Protein AF-A0A7C6AMP0-F1 (afdb_monomer_lite)

Sequence (85 aa):
MLFSYNESNALYLQFFIINAASIIDIFLVHAILRTVPCAVHVVFIGDVYQLPVVETGNFLRDVINSHSHCMVSRLRRYLDKHTIV

Structure (mmCIF, N/CA/C/O backbone):
data_AF-A0A7C6AMP0-F1
#
_entry.id   AF-A0A7C6AMP0-F1
#
loop_
_atom_site.group_PDB
_atom_site.id
_atom_site.type_symbol
_atom_site.label_atom_id
_atom_site.label_alt_id
_atom_site.label_comp_id
_atom_site.label_asym_id
_atom_site.label_entity_id
_atom_site.label_seq_id
_atom_site.pdbx_PDB_ins_code
_atom_site.Cartn_x
_atom_site.Cartn_y
_atom_site.Cartn_z
_atom_site.occupancy
_atom_site.B_iso_or_equiv
_atom_site.auth_seq_id
_atom_site.auth_comp_id
_atom_site.auth_asym_id
_atom_site.auth_atom_id
_atom_site.pdbx_PDB_model_num
ATOM 1 N N . MET A 1 1 ? 10.352 1.871 17.117 1.00 57.75 1 MET A N 1
ATOM 2 C CA . MET A 1 1 ? 9.508 3.012 16.699 1.00 57.75 1 MET A CA 1
ATOM 3 C C . MET A 1 1 ? 8.177 2.908 17.421 1.00 57.75 1 MET A C 1
ATOM 5 O O . MET A 1 1 ? 7.578 1.843 17.361 1.00 57.75 1 MET A O 1
ATOM 9 N N . LEU A 1 2 ? 7.738 3.958 18.119 1.00 81.75 2 LEU A N 1
ATOM 10 C CA . LEU A 1 2 ? 6.358 4.047 18.607 1.00 81.75 2 LEU A CA 1
ATOM 11 C C . LEU A 1 2 ? 5.545 4.865 17.598 1.00 81.75 2 LEU A C 1
ATOM 13 O O . LEU A 1 2 ? 5.907 6.003 17.309 1.00 81.75 2 LEU A O 1
ATOM 17 N N . PHE A 1 3 ? 4.463 4.287 17.081 1.00 90.00 3 PHE A N 1
ATOM 18 C CA . PHE A 1 3 ? 3.483 4.986 16.251 1.00 90.00 3 PHE A CA 1
ATOM 19 C C . PHE A 1 3 ? 2.295 5.417 17.115 1.00 90.00 3 PHE A C 1
ATOM 21 O O . PHE A 1 3 ? 1.838 4.653 17.965 1.00 90.00 3 PHE A O 1
ATOM 28 N N . SER A 1 4 ? 1.773 6.625 16.888 1.00 92.56 4 SER A N 1
ATOM 29 C CA . SER A 1 4 ? 0.585 7.129 17.598 1.00 92.56 4 SER A CA 1
ATOM 30 C C . SER A 1 4 ? -0.691 6.360 17.244 1.00 92.56 4 SER A C 1
ATOM 32 O O . SER A 1 4 ? -1.611 6.290 18.057 1.00 92.56 4 SER A O 1
ATOM 34 N N . TYR A 1 5 ? -0.730 5.769 16.050 1.00 93.50 5 TYR A N 1
ATOM 35 C CA . TYR A 1 5 ? -1.827 4.940 15.564 1.00 93.50 5 TYR A CA 1
ATOM 36 C C . TYR A 1 5 ? -1.359 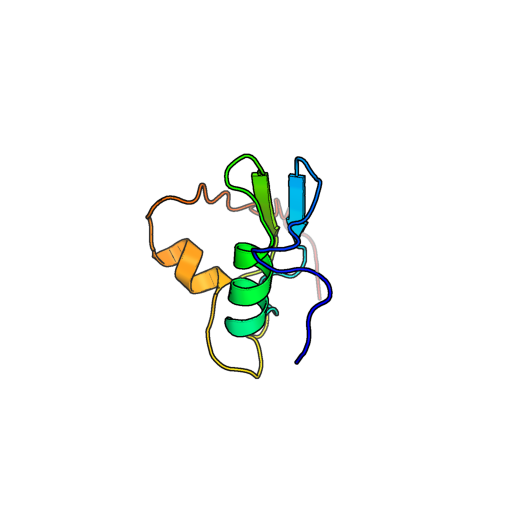3.491 15.421 1.00 93.50 5 TYR A C 1
ATOM 38 O O . TYR A 1 5 ? -0.209 3.231 15.062 1.00 93.50 5 TYR A O 1
ATOM 46 N N . ASN A 1 6 ? -2.247 2.551 15.729 1.00 93.62 6 ASN A N 1
ATOM 47 C CA . ASN A 1 6 ? -2.030 1.102 15.654 1.00 93.62 6 ASN A CA 1
ATOM 48 C C . ASN A 1 6 ? -3.395 0.389 15.600 1.00 93.62 6 ASN A C 1
ATOM 50 O O . ASN A 1 6 ? -4.424 1.044 15.483 1.00 93.62 6 ASN A O 1
ATOM 54 N N . GLU A 1 7 ? -3.426 -0.938 15.703 1.00 92.00 7 GLU A N 1
ATOM 55 C CA . GLU A 1 7 ? -4.685 -1.703 15.678 1.00 92.00 7 GLU A CA 1
ATOM 56 C C . GLU A 1 7 ? -5.662 -1.372 16.821 1.00 92.00 7 GLU A C 1
ATOM 58 O O . GLU A 1 7 ? -6.871 -1.487 16.641 1.00 92.00 7 GLU A O 1
ATOM 63 N N . SER A 1 8 ? -5.159 -0.922 17.975 1.00 93.62 8 SER A N 1
ATOM 64 C CA . SER A 1 8 ? -5.972 -0.506 19.127 1.00 93.62 8 SER A CA 1
ATOM 65 C C . SER A 1 8 ? -6.382 0.968 19.059 1.00 93.62 8 SER A C 1
ATOM 67 O O . SER A 1 8 ? -7.313 1.380 19.745 1.00 93.62 8 SER A O 1
ATOM 69 N N . ASN A 1 9 ? -5.687 1.768 18.248 1.00 94.00 9 ASN A N 1
ATOM 70 C CA . ASN A 1 9 ? -5.984 3.174 17.984 1.00 94.00 9 ASN A CA 1
ATOM 71 C C . ASN A 1 9 ? -5.925 3.422 16.473 1.00 94.00 9 ASN A C 1
ATOM 73 O O . ASN A 1 9 ? -4.934 3.944 15.952 1.00 94.00 9 ASN A O 1
ATOM 77 N N . ALA A 1 10 ? -6.954 2.947 15.775 1.00 93.94 10 ALA A N 1
ATOM 78 C CA . ALA A 1 10 ? -7.035 2.987 14.322 1.00 93.94 10 ALA A CA 1
ATOM 79 C C . ALA A 1 10 ? -7.341 4.400 13.796 1.00 93.94 10 ALA A C 1
ATOM 81 O O . ALA A 1 10 ? -7.864 5.260 14.507 1.00 93.94 10 ALA A O 1
ATOM 82 N N . LEU A 1 11 ? -7.041 4.635 12.520 1.00 93.12 11 LEU A N 1
ATOM 83 C CA . LEU A 1 11 ? -7.373 5.890 11.852 1.00 93.12 11 LEU A CA 1
ATOM 84 C C . LEU A 1 11 ? -8.888 5.992 11.621 1.00 93.12 11 LEU A C 1
ATOM 86 O O . LEU A 1 11 ? -9.508 5.081 11.072 1.00 93.12 11 LEU A O 1
ATOM 90 N N . TYR A 1 12 ? -9.478 7.132 11.988 1.00 93.38 12 TYR A N 1
ATOM 91 C CA . TYR A 1 12 ? -10.885 7.434 11.718 1.00 93.38 12 TYR A CA 1
ATOM 92 C C . TYR A 1 12 ? -11.025 8.181 10.387 1.00 93.38 12 TYR A C 1
ATOM 94 O O . TYR A 1 12 ? -10.995 9.410 10.332 1.00 93.38 12 TYR A O 1
ATOM 102 N N . LEU A 1 13 ? -11.115 7.425 9.293 1.00 94.38 13 LEU A N 1
ATOM 103 C CA . LEU A 1 13 ? -11.230 7.941 7.928 1.00 94.38 13 LEU A CA 1
ATOM 104 C C . LEU A 1 13 ? -11.970 6.943 7.029 1.00 94.38 13 LEU A C 1
ATOM 106 O O . LEU A 1 13 ? -12.182 5.802 7.417 1.00 94.38 13 LEU A O 1
ATOM 110 N N . GLN A 1 14 ? -12.377 7.378 5.834 1.00 94.62 14 GLN A N 1
ATOM 111 C CA . GLN A 1 14 ? -13.025 6.518 4.827 1.00 94.62 14 GLN A CA 1
ATOM 112 C C . GLN A 1 14 ? -12.086 6.169 3.665 1.00 94.62 14 GLN A C 1
ATOM 114 O O . GLN A 1 14 ? -12.201 5.100 3.067 1.00 94.62 14 GLN A O 1
ATOM 119 N N . PHE A 1 15 ? -11.143 7.065 3.364 1.00 95.50 15 PHE A N 1
ATOM 120 C CA . PHE A 1 15 ? -10.152 6.914 2.306 1.00 95.50 15 PHE A CA 1
ATOM 121 C C . PHE A 1 15 ? -8.767 7.263 2.836 1.00 95.50 15 PHE A C 1
ATOM 123 O O . PHE A 1 15 ? -8.596 8.290 3.495 1.00 95.50 15 PHE A O 1
ATOM 130 N N . PHE A 1 16 ? -7.777 6.443 2.500 1.00 95.38 16 PHE A N 1
ATOM 131 C CA . PHE A 1 16 ? -6.372 6.715 2.765 1.00 95.38 16 PHE A CA 1
ATOM 132 C C . PHE A 1 16 ? -5.581 6.634 1.461 1.00 95.38 16 PHE A C 1
ATOM 134 O O . PHE A 1 16 ? -5.419 5.564 0.879 1.00 95.38 16 PHE A O 1
ATOM 141 N N . ILE A 1 17 ? -5.105 7.783 0.983 1.00 95.56 17 ILE A N 1
ATOM 142 C CA . ILE A 1 17 ? -4.337 7.891 -0.258 1.00 95.56 17 ILE A CA 1
ATOM 143 C C . ILE A 1 17 ? -2.869 8.112 0.091 1.00 95.56 17 ILE A C 1
ATOM 145 O O . ILE A 1 17 ? -2.530 9.058 0.800 1.00 95.56 17 ILE A O 1
ATOM 149 N N . ILE A 1 18 ? -2.002 7.249 -0.430 1.00 94.12 18 ILE A N 1
ATOM 150 C CA . ILE A 1 18 ? -0.561 7.287 -0.199 1.00 94.12 18 ILE A CA 1
ATOM 151 C C . ILE A 1 18 ? 0.116 7.528 -1.541 1.00 94.12 18 ILE A C 1
ATOM 153 O O . ILE A 1 18 ? 0.086 6.677 -2.430 1.00 94.12 18 ILE A O 1
ATOM 157 N N . ASN A 1 19 ? 0.713 8.708 -1.685 1.00 92.94 19 ASN A N 1
ATOM 158 C CA . ASN A 1 19 ? 1.529 9.048 -2.843 1.00 92.94 19 ASN A CA 1
ATOM 159 C C . ASN A 1 19 ? 2.980 8.580 -2.648 1.00 92.94 19 ASN A C 1
ATOM 161 O O . ASN A 1 19 ? 3.418 8.367 -1.520 1.00 92.94 19 ASN A O 1
ATOM 165 N N . ALA A 1 20 ? 3.725 8.457 -3.747 1.00 91.00 20 ALA A N 1
ATOM 166 C CA . ALA A 1 20 ? 5.110 7.983 -3.769 1.00 91.00 20 ALA A CA 1
ATOM 167 C C . ALA A 1 20 ? 5.307 6.609 -3.091 1.00 91.00 20 ALA A C 1
ATOM 169 O O . ALA A 1 20 ? 6.344 6.333 -2.489 1.00 91.00 20 ALA A O 1
ATOM 170 N N . ALA A 1 21 ? 4.326 5.713 -3.235 1.00 91.81 21 ALA A N 1
ATOM 171 C CA . ALA A 1 21 ? 4.338 4.376 -2.638 1.00 91.81 21 ALA A CA 1
ATOM 172 C C . ALA A 1 21 ? 5.449 3.449 -3.180 1.00 91.81 21 ALA A C 1
ATOM 174 O O . ALA A 1 21 ? 5.633 2.347 -2.677 1.00 91.81 21 ALA A O 1
ATOM 175 N N . SER A 1 22 ? 6.200 3.867 -4.201 1.00 87.94 22 SER A N 1
ATOM 176 C CA . SER A 1 22 ? 7.402 3.167 -4.672 1.00 87.94 22 SER A CA 1
ATOM 177 C C . SER A 1 22 ? 8.594 3.301 -3.718 1.00 87.94 22 SER A C 1
ATOM 179 O O . SER A 1 22 ? 9.514 2.491 -3.795 1.00 87.94 22 SER A O 1
ATOM 181 N N . ILE A 1 23 ? 8.578 4.303 -2.830 1.00 87.69 23 ILE A N 1
ATOM 182 C CA . ILE A 1 23 ? 9.695 4.654 -1.936 1.00 87.69 23 ILE A CA 1
ATOM 183 C C . ILE A 1 23 ? 9.430 4.214 -0.482 1.00 87.69 23 ILE A C 1
ATOM 185 O O . ILE A 1 23 ? 10.314 4.306 0.361 1.00 87.69 23 ILE A O 1
ATOM 189 N N . ILE A 1 24 ? 8.234 3.718 -0.153 1.00 88.75 24 ILE A N 1
ATOM 190 C CA . ILE A 1 24 ? 7.916 3.275 1.215 1.00 88.75 24 ILE A CA 1
ATOM 191 C C . ILE A 1 24 ? 8.387 1.837 1.456 1.00 88.75 24 ILE A C 1
ATOM 193 O O . ILE A 1 24 ? 8.140 0.950 0.637 1.00 88.75 24 ILE A O 1
ATOM 197 N N . ASP A 1 25 ? 9.062 1.604 2.582 1.00 8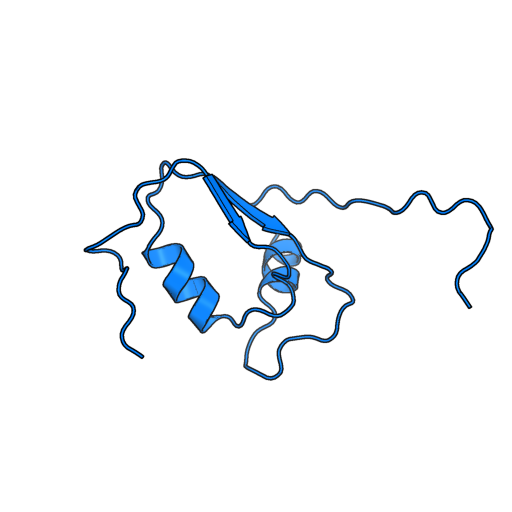8.94 25 ASP A N 1
ATOM 198 C CA . ASP A 1 25 ? 9.524 0.272 2.972 1.00 88.94 25 ASP A CA 1
ATOM 199 C C . ASP A 1 25 ? 8.377 -0.620 3.483 1.00 88.94 25 ASP A C 1
ATOM 201 O O . ASP A 1 25 ? 7.282 -0.160 3.830 1.00 88.94 25 ASP A O 1
ATOM 205 N N . ILE A 1 26 ? 8.639 -1.928 3.546 1.00 90.56 26 ILE A N 1
ATOM 206 C CA . ILE A 1 26 ? 7.632 -2.921 3.937 1.00 90.56 26 ILE A CA 1
ATOM 207 C C . ILE A 1 26 ? 7.186 -2.796 5.403 1.00 90.56 26 ILE A C 1
ATOM 209 O O . ILE A 1 26 ? 6.040 -3.121 5.718 1.00 90.56 26 ILE A O 1
ATOM 213 N N . PHE A 1 27 ? 8.042 -2.311 6.306 1.00 91.56 27 PHE A N 1
ATOM 214 C CA . PHE A 1 27 ? 7.699 -2.151 7.720 1.00 91.56 27 PHE A CA 1
ATOM 215 C C . PHE A 1 27 ? 6.748 -0.976 7.922 1.00 91.56 27 PHE A C 1
ATOM 217 O O . PHE A 1 27 ? 5.786 -1.091 8.685 1.00 91.56 27 PHE A O 1
ATOM 224 N N . LEU A 1 28 ? 6.967 0.127 7.205 1.00 91.50 28 LEU A N 1
ATOM 225 C CA . LEU A 1 28 ? 6.073 1.274 7.205 1.00 91.50 28 LEU A CA 1
ATOM 226 C C . LEU A 1 28 ? 4.721 0.912 6.594 1.00 91.50 28 LEU A C 1
ATOM 228 O O . LEU A 1 28 ? 3.688 1.238 7.173 1.00 91.50 28 LEU A O 1
ATOM 232 N N . VAL A 1 29 ? 4.707 0.183 5.475 1.00 92.44 29 VAL A N 1
ATOM 233 C CA . VAL A 1 29 ? 3.465 -0.343 4.889 1.00 92.44 29 VAL A CA 1
ATOM 234 C C . VAL A 1 29 ? 2.723 -1.222 5.890 1.00 92.44 29 VAL A C 1
ATOM 236 O O . VAL A 1 29 ? 1.521 -1.057 6.081 1.00 92.44 29 VAL A O 1
ATOM 239 N N . HIS A 1 30 ? 3.425 -2.143 6.551 1.00 93.12 30 HIS A N 1
ATOM 240 C CA . HIS A 1 30 ? 2.826 -3.020 7.549 1.00 93.12 30 HIS A CA 1
ATOM 241 C C . HIS A 1 30 ? 2.237 -2.228 8.724 1.00 93.12 30 HIS A C 1
ATOM 243 O O . HIS A 1 30 ? 1.108 -2.489 9.144 1.00 93.12 30 HIS A O 1
ATOM 249 N N . ALA A 1 31 ? 2.969 -1.230 9.227 1.00 93.38 31 ALA A N 1
ATOM 250 C CA . ALA A 1 31 ? 2.480 -0.337 10.268 1.00 93.38 31 ALA A CA 1
ATOM 251 C C . ALA A 1 31 ? 1.227 0.416 9.805 1.00 93.38 31 ALA A C 1
ATOM 253 O O . ALA A 1 31 ? 0.225 0.383 10.509 1.00 93.38 31 ALA A O 1
ATOM 254 N N . ILE A 1 32 ? 1.244 1.006 8.605 1.00 93.31 32 ILE A N 1
ATOM 255 C CA . ILE A 1 32 ? 0.100 1.697 7.998 1.00 93.31 32 ILE A CA 1
ATOM 256 C C . ILE A 1 32 ? -1.110 0.768 7.924 1.00 93.31 32 ILE A C 1
ATOM 258 O O . ILE A 1 32 ? -2.163 1.110 8.454 1.00 93.31 32 ILE A O 1
ATOM 262 N N . LEU A 1 33 ? -0.974 -0.417 7.327 1.00 92.56 33 LEU A N 1
ATOM 263 C CA . LEU A 1 33 ? -2.098 -1.334 7.132 1.00 92.56 33 LEU A CA 1
ATOM 264 C C . LEU A 1 33 ? -2.712 -1.803 8.459 1.00 92.56 33 LEU A C 1
ATOM 266 O O . LEU A 1 33 ? -3.926 -1.960 8.532 1.00 92.56 33 LEU A O 1
ATOM 270 N N . ARG A 1 34 ? -1.919 -1.937 9.532 1.00 94.12 34 ARG A N 1
ATOM 271 C CA . ARG A 1 34 ? -2.435 -2.237 10.882 1.00 94.12 34 ARG A CA 1
ATOM 272 C C . ARG A 1 34 ? -3.274 -1.114 11.488 1.00 94.12 34 ARG A C 1
ATOM 274 O O . ARG A 1 34 ? -4.092 -1.377 12.362 1.00 94.12 34 ARG A O 1
ATOM 281 N N . THR A 1 35 ? -3.076 0.129 11.052 1.00 95.00 35 THR A N 1
ATOM 282 C CA . THR A 1 35 ? -3.877 1.278 11.511 1.00 95.00 35 THR A CA 1
ATOM 283 C C . THR A 1 35 ? -5.186 1.452 10.750 1.00 95.00 35 THR A C 1
ATOM 285 O O . THR A 1 35 ? -6.005 2.279 11.151 1.00 95.00 35 THR A O 1
ATOM 288 N N . VAL A 1 36 ? -5.383 0.723 9.646 1.00 94.06 36 VAL A N 1
ATOM 289 C CA . VAL A 1 36 ? -6.504 0.929 8.727 1.00 94.06 36 VAL A CA 1
ATOM 290 C C . VAL A 1 36 ? -7.618 -0.094 8.987 1.00 94.06 36 VAL A C 1
ATOM 292 O O . VAL A 1 36 ? -7.401 -1.289 8.791 1.00 94.06 36 VAL A O 1
ATOM 295 N N . PRO A 1 37 ? -8.831 0.343 9.379 1.00 91.44 37 PRO A N 1
ATOM 296 C CA . PRO A 1 37 ? -9.986 -0.546 9.490 1.00 91.44 37 PRO A CA 1
ATOM 297 C C . PRO A 1 37 ? -10.397 -1.154 8.141 1.00 91.44 37 PRO A C 1
ATOM 299 O O . PRO A 1 37 ? -10.296 -0.500 7.106 1.00 91.44 37 PRO A O 1
ATOM 302 N N . CYS A 1 38 ? -10.988 -2.354 8.146 1.00 88.06 38 CYS A N 1
ATOM 303 C CA . CYS A 1 38 ? -11.420 -3.044 6.917 1.00 88.06 38 CYS A CA 1
ATOM 304 C C . CYS A 1 38 ? -12.433 -2.262 6.058 1.00 88.06 38 CYS A C 1
ATOM 306 O O . CYS A 1 38 ? -12.566 -2.539 4.871 1.00 88.06 38 CYS A O 1
ATOM 308 N N . ALA A 1 39 ? -13.168 -1.316 6.649 1.00 91.00 39 ALA A N 1
ATOM 309 C CA . ALA A 1 39 ? -14.147 -0.487 5.942 1.00 91.00 39 ALA A CA 1
ATOM 310 C C . ALA A 1 39 ? -13.515 0.668 5.139 1.00 91.00 39 ALA A C 1
ATOM 312 O O . ALA A 1 39 ? -14.225 1.391 4.444 1.00 91.00 39 ALA A O 1
ATOM 313 N N . VAL A 1 40 ? -12.203 0.876 5.255 1.00 94.25 40 VAL A N 1
ATOM 314 C CA . VAL A 1 40 ? -11.486 1.984 4.622 1.00 94.25 40 VAL A CA 1
ATOM 315 C C . VAL A 1 40 ? -10.933 1.577 3.267 1.00 94.25 40 VAL A C 1
ATOM 317 O O . VAL A 1 40 ? 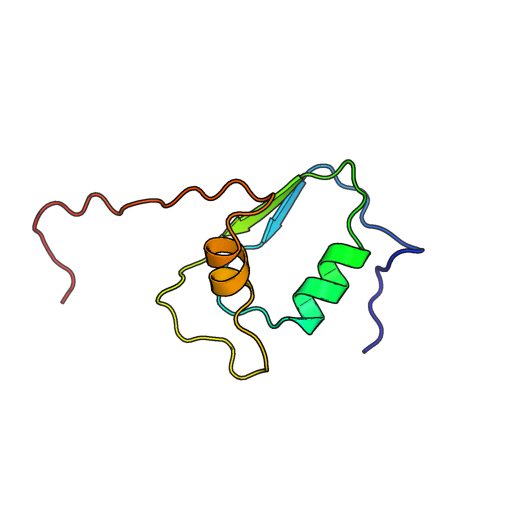-10.315 0.526 3.111 1.00 94.25 40 VAL A O 1
ATOM 320 N N . HIS A 1 41 ? -11.060 2.474 2.296 1.00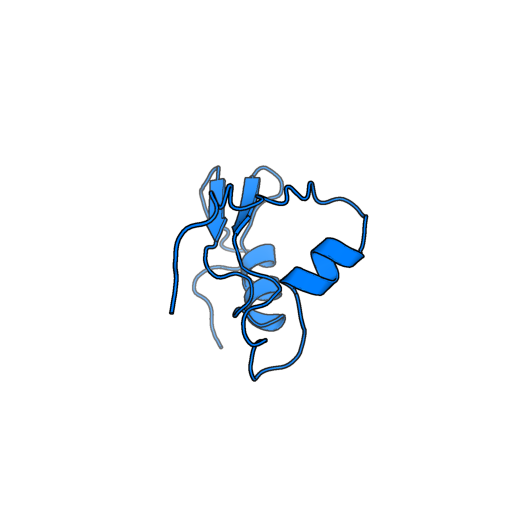 92.88 41 HIS A N 1
ATOM 321 C CA . HIS A 1 41 ? -10.397 2.333 1.009 1.00 92.88 41 HIS A CA 1
ATOM 322 C C . HIS A 1 41 ? -8.970 2.881 1.066 1.00 92.88 41 HIS A C 1
ATOM 324 O O . HIS A 1 41 ? -8.762 4.063 1.337 1.00 92.88 41 HIS A O 1
ATOM 330 N N . VAL A 1 42 ? -7.981 2.041 0.757 1.00 93.56 42 VAL A N 1
ATOM 331 C CA . VAL A 1 42 ? -6.575 2.453 0.647 1.00 93.56 42 VAL A CA 1
ATOM 332 C C . VAL A 1 42 ? -6.175 2.532 -0.821 1.00 93.56 42 VAL A C 1
ATOM 334 O O . VAL A 1 42 ? -6.408 1.594 -1.581 1.00 93.56 42 VAL A O 1
ATOM 337 N N . VAL A 1 43 ? -5.559 3.643 -1.220 1.00 94.81 43 VAL A N 1
ATOM 338 C CA . VAL A 1 43 ? -5.069 3.865 -2.584 1.00 94.81 43 VAL A CA 1
ATOM 339 C C . VAL A 1 43 ? -3.577 4.158 -2.539 1.00 94.81 43 VAL A C 1
ATOM 341 O O . VAL A 1 43 ? -3.154 5.191 -2.022 1.00 94.81 43 VAL A O 1
ATOM 344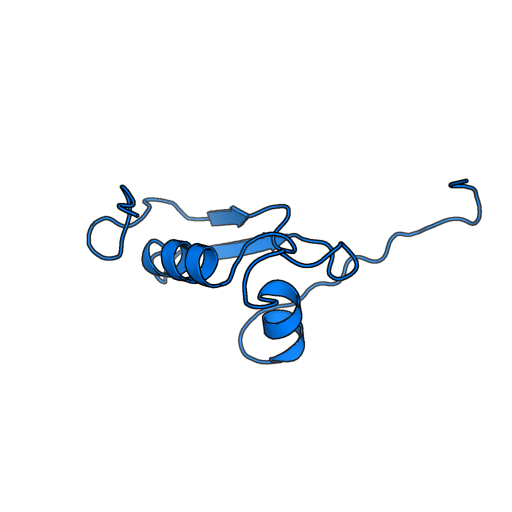 N N . PHE A 1 44 ? -2.781 3.264 -3.120 1.00 93.88 44 PHE A N 1
ATOM 345 C CA . PHE A 1 44 ? -1.348 3.466 -3.310 1.00 93.88 44 PHE A CA 1
ATOM 346 C C . PHE A 1 44 ? -1.081 4.032 -4.703 1.00 93.88 44 PHE A C 1
ATOM 348 O O . PHE A 1 44 ? -1.514 3.469 -5.708 1.00 93.88 44 PHE A O 1
ATOM 355 N N . ILE A 1 45 ? -0.347 5.138 -4.762 1.00 94.31 45 ILE A N 1
ATOM 356 C CA . ILE A 1 45 ? 0.055 5.806 -5.998 1.00 94.31 45 ILE A CA 1
ATOM 357 C C . ILE A 1 45 ? 1.577 5.875 -6.009 1.00 94.31 45 ILE A C 1
ATOM 359 O O . ILE A 1 45 ? 2.191 6.365 -5.062 1.00 94.31 45 ILE A O 1
ATOM 363 N N . GLY A 1 46 ? 2.206 5.393 -7.075 1.00 91.62 46 GLY A N 1
ATOM 364 C CA . GLY A 1 46 ? 3.657 5.439 -7.209 1.00 91.62 46 GLY A CA 1
ATOM 365 C C . GLY A 1 46 ? 4.138 5.004 -8.585 1.00 91.62 46 GLY A C 1
ATOM 366 O O . GLY A 1 46 ? 3.367 4.485 -9.394 1.00 91.62 46 GLY A O 1
ATOM 367 N N . ASP A 1 47 ? 5.427 5.221 -8.832 1.00 89.75 47 ASP A N 1
ATOM 368 C CA . ASP A 1 47 ? 6.102 4.812 -10.060 1.00 89.75 47 ASP A CA 1
ATOM 369 C C . ASP A 1 47 ? 6.996 3.595 -9.793 1.00 89.75 47 ASP A C 1
ATOM 371 O O . ASP A 1 47 ? 7.996 3.676 -9.084 1.00 89.75 47 ASP A O 1
ATOM 375 N N . VAL A 1 48 ? 6.649 2.458 -10.398 1.00 85.00 48 VAL A N 1
ATOM 376 C CA . VAL A 1 48 ? 7.397 1.193 -10.286 1.00 85.00 48 VAL A CA 1
ATOM 377 C C . VAL A 1 48 ? 8.781 1.216 -10.942 1.00 85.00 48 VAL A C 1
ATOM 379 O O . VAL A 1 48 ? 9.543 0.255 -10.780 1.00 85.00 48 VAL A O 1
ATOM 382 N N . TYR A 1 49 ? 9.077 2.253 -11.727 1.00 84.31 49 TYR A N 1
ATOM 383 C CA . TYR A 1 49 ? 10.365 2.471 -12.384 1.00 84.31 49 TYR A CA 1
ATOM 384 C C . TYR A 1 49 ? 11.268 3.443 -11.628 1.00 84.31 49 TYR A C 1
ATOM 386 O O . TYR A 1 49 ? 12.445 3.552 -11.970 1.00 84.31 49 TYR A O 1
ATOM 394 N N . GLN A 1 50 ? 10.749 4.127 -10.606 1.00 79.19 50 GLN A N 1
ATOM 395 C CA . GLN A 1 50 ? 11.579 4.928 -9.718 1.00 79.19 50 GLN A CA 1
ATOM 396 C C . GLN A 1 50 ? 12.552 4.024 -8.945 1.00 79.19 50 GLN A C 1
ATOM 398 O O . GLN A 1 50 ? 12.312 2.824 -8.782 1.00 79.19 50 GLN A O 1
ATOM 403 N N . LEU A 1 51 ? 13.666 4.606 -8.488 1.00 76.19 51 LEU A N 1
ATOM 404 C CA . LEU A 1 51 ? 14.619 3.906 -7.631 1.00 76.19 51 LEU A CA 1
ATOM 405 C C . LEU A 1 51 ? 13.877 3.266 -6.445 1.00 76.19 51 LEU A C 1
ATOM 407 O O . LEU A 1 51 ? 13.072 3.951 -5.806 1.00 76.19 51 LEU A O 1
ATOM 411 N N . PRO A 1 52 ? 14.119 1.971 -6.174 1.00 64.75 52 PRO A N 1
ATOM 412 C CA . PRO A 1 52 ? 13.490 1.290 -5.058 1.00 64.75 52 PRO A CA 1
ATOM 413 C C . PRO A 1 52 ? 13.972 1.889 -3.737 1.00 64.75 52 PRO A C 1
ATOM 415 O O . PRO A 1 52 ? 15.001 2.569 -3.676 1.00 64.75 52 PRO A O 1
ATOM 418 N N . VAL A 1 53 ? 13.227 1.608 -2.673 1.00 67.25 53 VAL A N 1
ATOM 419 C CA . VAL A 1 53 ? 13.624 1.961 -1.309 1.00 67.25 53 VAL A CA 1
ATOM 420 C C . VAL A 1 53 ? 15.022 1.420 -1.010 1.00 67.25 53 VAL A C 1
ATOM 422 O O . VAL A 1 53 ? 15.386 0.334 -1.455 1.00 67.25 53 VAL A O 1
ATOM 425 N N . VAL A 1 54 ? 15.808 2.188 -0.255 1.00 68.56 54 VAL A N 1
ATOM 426 C CA . VAL A 1 54 ? 17.148 1.776 0.206 1.00 68.56 54 VAL A CA 1
ATOM 427 C C . VAL A 1 54 ? 17.055 0.634 1.235 1.00 68.56 54 VAL A C 1
ATOM 429 O O . VAL A 1 54 ? 17.982 -0.157 1.385 1.00 68.56 54 VAL A O 1
ATOM 432 N N . GLU A 1 55 ? 15.917 0.549 1.922 1.00 71.38 55 GLU A N 1
ATOM 433 C CA . GLU A 1 55 ? 15.553 -0.462 2.916 1.00 71.38 55 GLU A CA 1
ATOM 434 C C . GLU A 1 55 ? 14.962 -1.734 2.264 1.00 71.38 55 GLU A C 1
ATOM 436 O O . GLU A 1 55 ? 14.776 -1.826 1.053 1.00 71.38 55 GLU A O 1
ATOM 441 N N . THR A 1 56 ? 14.655 -2.753 3.071 1.00 79.31 56 THR A N 1
ATOM 442 C CA . THR A 1 56 ? 14.212 -4.068 2.572 1.00 79.31 56 THR A CA 1
ATOM 443 C C . THR A 1 56 ? 12.782 -4.055 2.009 1.00 79.31 56 THR A C 1
ATOM 445 O O . THR A 1 56 ? 11.851 -3.559 2.642 1.00 79.31 56 THR A O 1
ATOM 448 N N . GLY A 1 57 ? 12.598 -4.727 0.867 1.00 78.56 57 GLY A N 1
ATOM 449 C CA . GLY A 1 57 ? 11.297 -5.012 0.250 1.00 78.56 57 GLY A CA 1
ATOM 450 C C . GLY A 1 57 ? 10.942 -4.076 -0.909 1.00 78.56 57 GLY A C 1
ATOM 451 O O . GLY A 1 57 ? 11.349 -2.920 -0.941 1.00 78.56 57 GLY A O 1
ATOM 452 N N . ASN A 1 58 ? 10.168 -4.576 -1.880 1.00 85.81 58 ASN A N 1
ATOM 453 C CA . ASN A 1 58 ? 9.672 -3.784 -3.009 1.00 85.81 58 ASN A CA 1
ATOM 454 C C . ASN A 1 58 ? 8.145 -3.831 -3.050 1.00 85.81 58 ASN A C 1
ATOM 456 O O . ASN A 1 58 ? 7.539 -4.343 -3.992 1.00 85.81 58 ASN A O 1
ATOM 460 N N . PHE A 1 59 ? 7.532 -3.282 -1.999 1.00 88.81 59 PHE A N 1
ATOM 461 C CA . PHE A 1 59 ? 6.098 -3.378 -1.741 1.00 88.81 59 PHE A CA 1
ATOM 462 C C . PHE A 1 59 ? 5.239 -3.107 -2.982 1.00 88.81 59 PHE A C 1
ATOM 464 O O . PHE A 1 59 ? 4.412 -3.939 -3.349 1.00 88.81 59 PHE A O 1
ATOM 471 N N . LEU A 1 60 ? 5.441 -1.967 -3.653 1.00 89.75 60 LEU A N 1
ATOM 472 C CA . LEU A 1 60 ? 4.583 -1.583 -4.772 1.00 89.75 60 LEU A CA 1
ATOM 473 C C . LEU A 1 60 ? 4.694 -2.573 -5.940 1.00 89.75 60 LEU A C 1
ATOM 475 O O . LEU A 1 60 ? 3.682 -2.943 -6.535 1.00 89.75 60 LEU A O 1
ATOM 479 N N . ARG A 1 61 ? 5.910 -3.032 -6.261 1.00 88.88 61 ARG A N 1
ATOM 480 C CA . ARG A 1 61 ? 6.132 -4.018 -7.326 1.00 88.88 61 ARG A CA 1
ATOM 481 C C . ARG A 1 61 ? 5.578 -5.388 -6.940 1.00 88.88 61 ARG A C 1
ATOM 483 O O . ARG A 1 61 ? 4.961 -6.038 -7.780 1.00 88.88 61 ARG A O 1
ATOM 490 N N . ASP A 1 62 ? 5.759 -5.798 -5.691 1.00 89.38 62 ASP A N 1
ATOM 491 C CA . ASP A 1 62 ? 5.298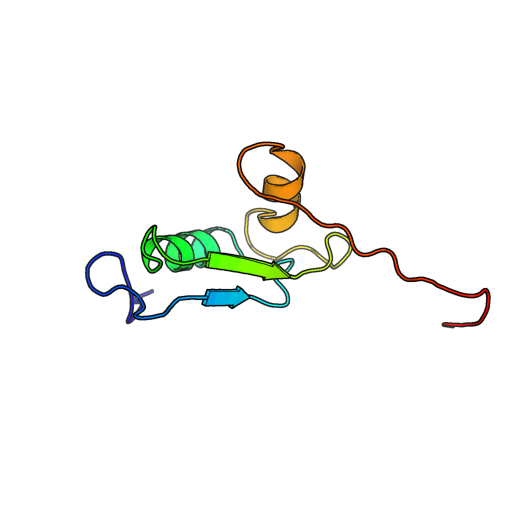 -7.089 -5.182 1.00 89.38 62 ASP A CA 1
ATOM 492 C C . ASP A 1 62 ? 3.766 -7.158 -5.158 1.00 89.38 62 ASP A C 1
ATOM 494 O O . ASP A 1 62 ? 3.191 -8.146 -5.610 1.00 89.38 62 ASP A O 1
ATOM 498 N N . VAL A 1 63 ? 3.085 -6.080 -4.751 1.00 89.12 63 VAL A N 1
ATOM 499 C CA . VAL A 1 63 ? 1.617 -5.982 -4.813 1.00 89.12 63 VAL A CA 1
ATOM 500 C C . VAL A 1 63 ? 1.122 -6.098 -6.251 1.00 89.12 63 VAL A C 1
ATOM 502 O O . VAL A 1 63 ? 0.214 -6.884 -6.520 1.00 89.12 63 VAL A O 1
ATOM 505 N N . ILE A 1 64 ? 1.744 -5.382 -7.191 1.00 89.25 64 ILE A N 1
ATOM 506 C CA . ILE A 1 64 ? 1.376 -5.452 -8.613 1.00 89.25 64 ILE A CA 1
ATOM 507 C C . ILE A 1 64 ? 1.575 -6.868 -9.169 1.00 89.25 64 ILE A C 1
ATOM 509 O O . ILE A 1 64 ? 0.717 -7.369 -9.894 1.00 89.25 64 ILE A O 1
ATOM 513 N N . ASN A 1 65 ? 2.669 -7.534 -8.796 1.00 89.94 65 ASN A N 1
ATOM 514 C CA . ASN A 1 65 ? 2.996 -8.885 -9.253 1.00 89.94 65 ASN A CA 1
ATOM 515 C C . ASN A 1 65 ? 2.212 -9.990 -8.535 1.00 89.94 65 ASN A C 1
ATOM 517 O O . ASN A 1 65 ? 2.156 -11.112 -9.037 1.00 89.94 65 ASN A O 1
ATOM 521 N N . SER A 1 66 ? 1.606 -9.713 -7.381 1.00 87.81 66 SER A N 1
ATOM 522 C CA . SER A 1 66 ? 0.853 -10.717 -6.624 1.00 87.81 66 SER A CA 1
ATOM 523 C C . SER A 1 66 ? -0.426 -11.170 -7.337 1.00 87.81 66 SER A C 1
ATOM 525 O O . SER A 1 66 ? -0.959 -12.225 -6.999 1.00 87.81 66 SER A O 1
ATOM 527 N N . HIS A 1 67 ? -0.925 -10.394 -8.314 1.00 75.81 67 HIS A N 1
ATOM 528 C CA . HIS A 1 67 ? -2.167 -10.630 -9.075 1.00 75.81 67 HIS A CA 1
ATOM 529 C C . HIS A 1 67 ? -3.400 -10.951 -8.206 1.00 75.81 67 HIS A C 1
ATOM 531 O O . HIS A 1 67 ? -4.418 -11.430 -8.704 1.00 75.81 67 HIS A O 1
ATOM 537 N N . SER A 1 68 ? -3.324 -10.678 -6.904 1.00 62.16 68 SER A N 1
ATOM 538 C CA . SER A 1 68 ? -4.259 -11.181 -5.911 1.00 62.16 68 SER A CA 1
ATOM 539 C C . SER A 1 68 ? -4.759 -10.008 -5.080 1.00 62.16 68 SER A C 1
ATOM 541 O O . SER A 1 68 ? -4.015 -9.391 -4.330 1.00 62.16 68 SER A O 1
ATOM 543 N N . HIS A 1 69 ? -6.053 -9.716 -5.218 1.00 66.56 69 HIS A N 1
ATOM 544 C CA . HIS A 1 69 ? -6.853 -8.970 -4.235 1.00 66.56 69 HIS A CA 1
ATOM 545 C C . HIS A 1 69 ? -6.656 -7.443 -4.200 1.00 66.56 69 HIS A C 1
ATOM 547 O O . HIS A 1 69 ? -7.329 -6.770 -3.424 1.00 66.56 69 HIS A O 1
ATOM 553 N N . CYS A 1 70 ? -5.831 -6.872 -5.083 1.00 79.44 70 CYS A N 1
ATOM 554 C CA . CYS A 1 70 ? -5.733 -5.424 -5.274 1.00 79.44 70 CYS A CA 1
ATOM 555 C C . CYS A 1 70 ? -6.051 -5.047 -6.727 1.00 79.44 70 CYS A C 1
ATOM 557 O O . CYS A 1 70 ? -5.486 -5.613 -7.664 1.00 79.44 70 CYS A O 1
ATOM 559 N N . MET A 1 71 ? -6.959 -4.089 -6.928 1.00 84.06 71 MET A N 1
ATOM 560 C CA . MET A 1 71 ? -7.208 -3.528 -8.255 1.00 84.06 71 MET A CA 1
ATOM 561 C C . MET A 1 71 ? -6.015 -2.659 -8.658 1.00 84.06 71 MET A C 1
ATOM 563 O O . MET A 1 71 ? -5.753 -1.626 -8.048 1.00 84.06 71 MET A O 1
ATOM 567 N N . VAL A 1 72 ? -5.312 -3.057 -9.717 1.00 87.00 72 VAL A N 1
ATOM 568 C CA . VAL A 1 72 ? -4.163 -2.318 -10.247 1.00 87.00 72 VAL A CA 1
ATOM 569 C C . VAL A 1 72 ? -4.583 -1.575 -11.509 1.00 87.00 72 VAL A C 1
ATOM 571 O O . VAL A 1 72 ? -4.979 -2.183 -12.500 1.00 87.00 72 VAL A O 1
ATOM 574 N N . SER A 1 73 ? -4.460 -0.248 -11.488 1.00 88.50 73 SER A N 1
ATOM 575 C CA . SER A 1 73 ? -4.667 0.599 -12.666 1.00 88.50 73 SER A CA 1
ATOM 576 C C . SER A 1 73 ? -3.347 1.224 -13.089 1.00 88.50 73 SER A C 1
ATOM 578 O O . SER A 1 73 ? -2.766 2.024 -12.360 1.00 88.50 73 SER A O 1
ATOM 580 N N . ARG A 1 74 ? -2.864 0.873 -14.284 1.00 86.88 74 ARG A N 1
ATOM 581 C CA . ARG A 1 74 ? -1.639 1.453 -14.838 1.00 86.88 74 ARG A CA 1
ATOM 582 C C . ARG A 1 74 ? -1.971 2.633 -15.739 1.00 86.88 74 ARG A C 1
ATOM 584 O O . ARG A 1 74 ? -2.458 2.455 -16.855 1.00 86.88 74 ARG A O 1
ATOM 591 N N . LEU A 1 75 ? -1.650 3.833 -15.272 1.00 84.44 75 LEU A N 1
ATOM 592 C CA . LEU A 1 75 ? -1.751 5.037 -16.086 1.00 84.44 75 LEU A CA 1
ATOM 593 C C . LEU A 1 75 ? -0.604 5.051 -17.101 1.00 84.44 75 LEU A C 1
ATOM 595 O O . LEU A 1 75 ? 0.571 4.963 -16.744 1.00 84.44 75 LEU A O 1
ATOM 599 N N . ARG A 1 76 ? -0.946 5.124 -18.389 1.00 80.25 76 ARG A N 1
ATOM 600 C CA . ARG A 1 76 ? 0.027 5.348 -19.459 1.00 80.25 76 ARG A CA 1
ATOM 601 C C . ARG A 1 76 ? 0.076 6.835 -19.746 1.00 80.25 76 ARG A C 1
ATOM 603 O O . ARG A 1 76 ? -0.959 7.451 -19.985 1.00 80.25 76 ARG A O 1
ATOM 610 N N . ARG A 1 77 ? 1.280 7.405 -19.735 1.00 72.62 77 ARG A N 1
ATOM 611 C CA . ARG A 1 77 ? 1.478 8.778 -20.190 1.00 72.62 77 ARG A CA 1
ATOM 612 C C . ARG A 1 77 ? 1.156 8.814 -21.684 1.00 72.62 77 ARG A C 1
ATOM 614 O O . ARG A 1 77 ? 1.789 8.098 -22.458 1.00 72.62 77 ARG A O 1
ATOM 621 N N . TYR A 1 78 ? 0.162 9.610 -22.072 1.00 60.88 78 TYR A N 1
ATOM 622 C CA . TYR A 1 78 ? -0.087 9.944 -23.471 1.00 60.88 78 TYR A CA 1
ATOM 623 C C . TYR A 1 78 ? 1.011 10.925 -23.887 1.00 60.88 78 TYR A C 1
ATOM 625 O O . TYR A 1 78 ? 0.867 12.135 -23.750 1.00 60.88 78 TYR A O 1
ATOM 633 N N . LEU A 1 79 ? 2.183 10.397 -24.237 1.00 59.78 79 LEU A N 1
ATOM 634 C CA . LEU A 1 79 ? 3.248 11.210 -24.801 1.00 59.78 79 LEU A CA 1
ATOM 635 C C . LEU A 1 79 ? 3.012 11.315 -26.300 1.00 59.78 79 LEU A C 1
ATOM 637 O O . LEU A 1 79 ? 3.400 10.425 -27.058 1.00 59.78 79 LEU A O 1
ATOM 641 N N . ASP A 1 80 ? 2.404 12.423 -26.716 1.00 50.56 80 ASP A N 1
ATOM 642 C CA . ASP A 1 80 ? 2.688 12.969 -28.036 1.00 50.56 80 ASP A CA 1
ATOM 643 C C . ASP A 1 80 ? 4.204 13.164 -28.174 1.00 50.56 80 ASP A C 1
ATOM 645 O O . ASP A 1 80 ? 4.916 13.428 -27.203 1.00 50.56 80 ASP A O 1
ATOM 649 N N . LYS A 1 81 ? 4.699 12.971 -29.396 1.00 51.62 81 LYS A N 1
ATOM 650 C CA . LYS A 1 81 ? 6.106 12.797 -29.793 1.00 51.62 81 LYS A CA 1
ATOM 651 C C . LYS A 1 81 ? 7.048 13.994 -29.545 1.00 51.62 81 LYS A C 1
ATOM 653 O O . LYS A 1 81 ? 8.008 14.158 -30.293 1.00 51.62 81 LYS A O 1
ATOM 658 N N . HIS A 1 82 ? 6.845 14.818 -28.523 1.00 58.78 82 HIS A N 1
ATOM 659 C CA . HIS A 1 82 ? 7.709 15.964 -28.258 1.00 58.78 82 HIS A CA 1
ATOM 660 C C . HIS A 1 82 ? 8.148 16.050 -26.793 1.00 58.78 82 HIS A C 1
ATOM 662 O O . HIS A 1 82 ? 7.390 16.439 -25.914 1.00 58.78 82 HIS A O 1
ATOM 668 N N . THR A 1 83 ? 9.439 15.742 -26.617 1.00 50.16 83 THR A N 1
ATOM 669 C CA . THR A 1 83 ? 10.357 16.319 -25.624 1.00 50.16 83 THR A CA 1
ATOM 670 C C . THR A 1 83 ? 10.166 15.911 -24.168 1.00 50.16 83 THR A C 1
ATOM 672 O O . THR A 1 83 ? 9.227 16.352 -23.523 1.00 50.16 83 THR A O 1
ATOM 675 N N . ILE A 1 84 ? 11.163 15.198 -23.625 1.00 46.84 84 ILE A N 1
ATOM 676 C CA . ILE A 1 84 ? 11.956 15.690 -22.483 1.00 46.84 84 ILE A CA 1
ATOM 677 C C . ILE A 1 84 ? 13.408 15.237 -22.727 1.00 46.84 84 ILE A C 1
ATOM 679 O O . ILE A 1 84 ? 13.674 14.034 -22.744 1.00 46.84 84 ILE A O 1
ATOM 683 N N . VAL A 1 85 ? 14.281 16.207 -23.017 1.00 43.00 85 VAL A N 1
ATOM 684 C CA . VAL A 1 85 ? 15.746 16.111 -22.880 1.00 43.00 85 VAL A CA 1
ATOM 685 C C . VAL A 1 85 ? 16.077 16.420 -21.428 1.00 43.00 85 VAL A C 1
ATOM 687 O O . VAL A 1 85 ? 15.395 17.322 -20.887 1.00 43.00 85 VAL A O 1
#

Foldseek 3Di:
DDDPAFLVRADDDAEAEAEQLQADDPVVVVRNVRRHDPNHHYHYHHDVPPDHHPDDDRVVVCVVVVPPDDDDDDDDPPDDPDDDD

Radius of gyration: 15.37 Å; chains: 1; bounding box: 31×28×49 Å

Secondary structure (DSSP, 8-state):
---S-BTTB----SEEEES-TTS--HHHHHHHHHHS-TTSEEEE---TTSPPPSSS--HHHHHHHT-SSS----PPP---S----

pLDDT: mean 84.09, std 13.18, range [43.0, 95.56]